Protein AF-A0A960XST4-F1 (afdb_monomer_lite)

Sequence (89 aa):
DAIATLGVTHMSAGARTEPGGYTGAGSEDLHLTVKGRRVELESKSGCEKATEQFRISDSRGPAEIAAMLRSKQLDPVWKDWDEVLLAGI

Foldseek 3Di:
DVVCVVPDPDDDFQDFQFDCRVPQVQQPDDFDQDPNDTDDDPDCPVPDGGDGPDDDPHNHHPVVVQVVCVVVVHHDDDDDPPVPVPVDD

pLDDT: mean 80.26, std 12.76, range [48.44, 95.0]

Structure (mmCIF, N/CA/C/O backbone):
data_AF-A0A960XST4-F1
#
_entry.id   AF-A0A960XST4-F1
#
loop_
_atom_site.group_PDB
_atom_site.id
_atom_site.type_symbol
_atom_site.label_atom_id
_atom_site.label_alt_id
_atom_site.label_comp_id
_atom_site.label_asym_id
_atom_site.label_entity_id
_atom_site.label_seq_id
_atom_site.pdbx_PDB_ins_code
_atom_site.Cartn_x
_atom_site.Cartn_y
_atom_site.Cartn_z
_atom_site.occupancy
_atom_site.B_iso_or_equiv
_atom_site.auth_seq_id
_atom_site.auth_comp_id
_atom_site.auth_asym_id
_atom_site.auth_atom_id
_atom_site.pdbx_PDB_model_num
ATOM 1 N N . ASP A 1 1 ? 4.907 0.684 14.2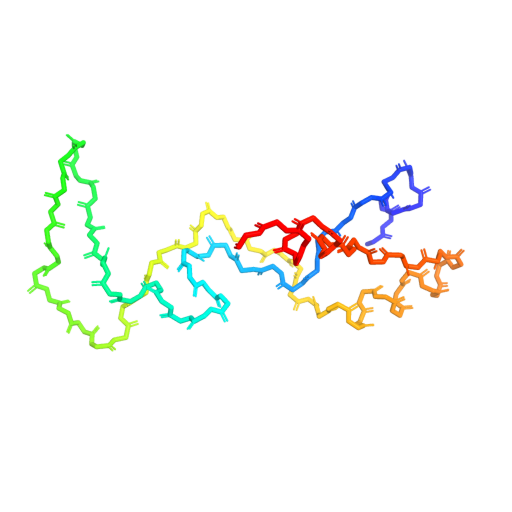56 1.00 68.19 1 ASP A N 1
ATOM 2 C CA . ASP A 1 1 ? 3.492 1.132 14.167 1.00 68.19 1 ASP A CA 1
ATOM 3 C C . ASP A 1 1 ? 3.052 2.106 15.271 1.00 68.19 1 ASP A C 1
ATOM 5 O O . ASP A 1 1 ? 1.934 2.010 15.769 1.00 68.19 1 ASP A O 1
ATOM 9 N N . ALA A 1 2 ? 3.900 3.058 15.680 1.00 77.19 2 ALA A N 1
ATOM 10 C CA . ALA A 1 2 ? 3.519 4.078 16.671 1.00 77.19 2 ALA A CA 1
ATOM 11 C C . ALA A 1 2 ? 2.868 5.313 16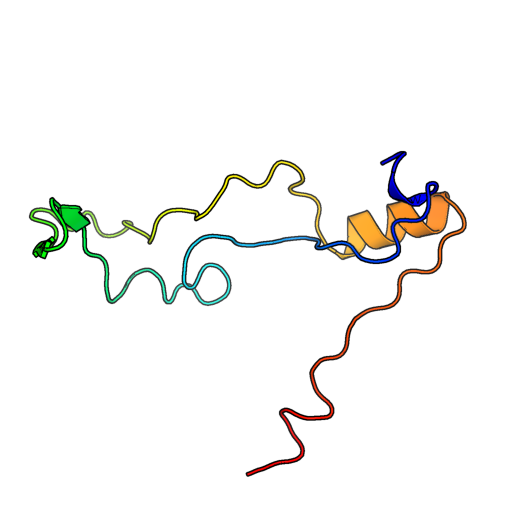.026 1.00 77.19 2 ALA A C 1
ATOM 13 O O . ALA A 1 2 ? 2.147 6.051 16.682 1.00 77.19 2 ALA A O 1
ATOM 14 N N . ILE A 1 3 ? 3.086 5.526 14.724 1.00 85.81 3 ILE A N 1
ATOM 15 C CA . ILE A 1 3 ? 2.590 6.721 14.035 1.00 85.81 3 ILE A CA 1
ATOM 16 C C . ILE A 1 3 ? 1.069 6.696 13.813 1.00 85.81 3 ILE A C 1
ATOM 18 O O . ILE A 1 3 ? 0.444 7.749 13.755 1.00 85.81 3 ILE A O 1
ATOM 22 N N . ALA A 1 4 ? 0.461 5.503 13.772 1.00 84.12 4 ALA A N 1
ATOM 23 C CA . ALA A 1 4 ? -0.987 5.334 13.634 1.00 84.12 4 ALA A CA 1
ATOM 24 C C . ALA A 1 4 ? -1.765 6.002 14.781 1.00 84.12 4 ALA A C 1
ATOM 26 O O . ALA A 1 4 ? -2.853 6.522 14.577 1.00 84.12 4 ALA A O 1
ATOM 27 N N . THR A 1 5 ? -1.187 6.052 15.984 1.00 85.62 5 THR A N 1
ATOM 28 C CA . THR A 1 5 ? -1.811 6.688 17.154 1.00 85.62 5 THR A CA 1
ATOM 29 C C . THR A 1 5 ? -1.490 8.182 17.274 1.00 85.62 5 THR A C 1
ATOM 31 O O . THR A 1 5 ? -1.977 8.832 18.190 1.00 85.62 5 THR A O 1
ATOM 34 N N . LEU A 1 6 ? -0.675 8.740 16.371 1.00 88.81 6 LEU A N 1
ATOM 35 C CA . LEU A 1 6 ? -0.236 10.145 16.383 1.00 88.81 6 LEU A CA 1
ATOM 36 C C . LEU A 1 6 ? -0.967 11.005 15.335 1.00 88.81 6 LEU A C 1
ATOM 38 O O . LEU A 1 6 ? -0.448 12.029 14.901 1.00 88.81 6 LEU A O 1
ATOM 42 N N . GLY A 1 7 ? -2.169 10.592 14.921 1.00 85.25 7 GLY A N 1
ATOM 43 C CA . GLY A 1 7 ? -3.027 11.360 14.010 1.00 85.25 7 GLY A CA 1
ATOM 44 C C . GLY A 1 7 ? -2.965 10.945 12.537 1.00 85.25 7 GLY A C 1
ATOM 45 O O . GLY A 1 7 ? -3.636 11.557 11.709 1.00 85.25 7 GLY A O 1
ATOM 46 N N . VAL A 1 8 ? -2.215 9.895 12.185 1.00 88.75 8 VAL A N 1
ATOM 47 C CA . VAL A 1 8 ? -2.294 9.293 10.844 1.00 88.75 8 VAL A CA 1
ATOM 48 C C . VAL A 1 8 ? -3.586 8.484 10.724 1.00 88.75 8 VAL A C 1
ATOM 50 O O . VAL A 1 8 ? -3.766 7.501 11.433 1.00 88.75 8 VAL A O 1
ATOM 53 N N . THR A 1 9 ? -4.466 8.872 9.799 1.00 89.12 9 THR A N 1
ATOM 54 C CA . THR A 1 9 ? -5.780 8.228 9.587 1.00 89.12 9 THR A CA 1
ATOM 55 C C . THR A 1 9 ? -5.858 7.372 8.324 1.00 89.12 9 THR A C 1
ATOM 57 O O . THR A 1 9 ? -6.849 6.686 8.107 1.00 89.12 9 THR A O 1
ATOM 60 N N . HIS A 1 10 ? -4.826 7.412 7.480 1.00 89.94 10 HIS A N 1
ATOM 61 C CA . HIS A 1 10 ? -4.767 6.690 6.212 1.00 89.94 10 HIS A CA 1
ATOM 62 C C . HIS A 1 10 ? -3.438 5.944 6.094 1.00 89.94 10 HIS A C 1
ATOM 64 O O . HIS A 1 10 ? -2.382 6.508 6.381 1.00 89.94 10 HIS A O 1
ATOM 70 N N . MET A 1 11 ? -3.484 4.692 5.640 1.00 89.56 11 MET A N 1
ATOM 71 C CA . MET A 1 11 ? -2.298 3.880 5.367 1.00 89.56 11 MET A CA 1
ATOM 72 C C . MET A 1 11 ? -2.548 2.894 4.228 1.00 89.56 11 MET A C 1
ATOM 74 O O . MET A 1 11 ? -3.658 2.390 4.072 1.00 89.56 11 MET A O 1
ATOM 78 N N . SER A 1 12 ? -1.504 2.610 3.453 1.00 90.19 12 SER A N 1
ATOM 79 C CA . SER A 1 12 ? -1.506 1.541 2.451 1.00 90.19 12 SER A CA 1
ATOM 80 C C . SER A 1 12 ? -1.021 0.235 3.083 1.00 90.19 12 SER A C 1
ATOM 82 O O . SER A 1 12 ? -0.133 0.257 3.932 1.00 90.19 12 SER A O 1
ATOM 84 N N . ALA A 1 13 ? -1.558 -0.903 2.641 1.00 90.81 13 ALA A N 1
ATOM 85 C CA . ALA A 1 13 ? -1.124 -2.237 3.059 1.00 90.81 13 ALA A CA 1
ATOM 86 C C . ALA A 1 13 ? -1.021 -3.159 1.836 1.00 90.81 13 ALA A C 1
ATOM 88 O O . ALA A 1 13 ? -1.852 -3.067 0.933 1.00 90.81 13 ALA A O 1
ATOM 89 N N . GLY A 1 14 ? -0.005 -4.030 1.787 1.00 87.00 14 GLY A N 1
ATOM 90 C CA . GLY A 1 14 ? 0.226 -4.911 0.632 1.00 87.00 14 GLY A CA 1
ATOM 91 C C . GLY A 1 14 ? 0.461 -4.167 -0.693 1.00 87.00 14 GLY A C 1
ATOM 92 O O . GLY A 1 14 ? -0.023 -4.598 -1.741 1.00 87.00 14 GLY A O 1
ATOM 93 N N . ALA A 1 15 ? 1.148 -3.021 -0.652 1.00 88.50 15 ALA A N 1
ATOM 94 C CA . ALA A 1 15 ? 1.388 -2.190 -1.829 1.00 88.50 15 ALA A CA 1
ATOM 95 C C . ALA A 1 15 ? 2.321 -2.874 -2.852 1.00 88.50 15 ALA A C 1
ATOM 97 O O . ALA A 1 15 ? 3.316 -3.489 -2.469 1.00 88.50 15 ALA A O 1
ATOM 98 N N . ARG A 1 16 ? 2.030 -2.721 -4.149 1.00 87.81 16 ARG A N 1
ATOM 99 C CA . ARG A 1 16 ? 2.940 -3.041 -5.261 1.00 87.81 16 ARG A CA 1
ATOM 100 C C . ARG A 1 16 ? 3.306 -1.745 -5.967 1.00 87.81 16 ARG A C 1
ATOM 102 O O . ARG A 1 16 ? 2.415 -0.986 -6.343 1.00 87.81 16 ARG A O 1
ATOM 109 N N . THR A 1 17 ? 4.598 -1.475 -6.099 1.00 89.19 17 THR A N 1
ATOM 110 C CA . THR A 1 17 ? 5.114 -0.209 -6.647 1.00 89.19 17 THR A CA 1
ATOM 111 C C . THR A 1 17 ? 5.787 -0.388 -7.996 1.00 89.19 17 THR A C 1
ATOM 113 O O . THR A 1 17 ? 6.188 0.605 -8.604 1.00 89.19 17 THR A O 1
ATOM 116 N N . GLU A 1 18 ? 5.897 -1.620 -8.494 1.00 88.25 18 GLU A N 1
ATOM 117 C CA . GLU A 1 18 ? 6.143 -1.861 -9.906 1.00 88.25 18 GLU A CA 1
ATOM 118 C C . GLU A 1 18 ? 4.872 -1.628 -10.753 1.00 88.25 18 GLU A C 1
ATOM 120 O O . GLU A 1 18 ? 3.764 -2.016 -10.351 1.00 88.25 18 GLU A O 1
ATOM 125 N N . PRO A 1 19 ? 5.003 -1.028 -11.952 1.00 85.25 19 PRO A N 1
ATOM 126 C CA . PRO A 1 19 ? 3.932 -1.003 -12.942 1.00 85.25 19 PRO A CA 1
ATOM 127 C C . PRO A 1 19 ? 3.347 -2.403 -13.169 1.00 85.25 19 PRO A C 1
ATOM 129 O O . PRO A 1 19 ? 4.077 -3.356 -13.427 1.00 85.25 19 PRO A O 1
ATOM 132 N N . GLY A 1 20 ? 2.024 -2.541 -13.048 1.00 83.12 20 GLY A N 1
ATOM 133 C CA . GLY A 1 20 ? 1.338 -3.825 -13.223 1.00 83.12 20 GLY A CA 1
ATOM 134 C C . GLY A 1 20 ? 1.609 -4.869 -12.130 1.00 83.12 20 GLY A C 1
ATOM 135 O O . GLY A 1 20 ? 1.297 -6.038 -12.337 1.00 83.12 20 GLY A O 1
ATOM 136 N N . GLY A 1 21 ? 2.151 -4.500 -10.964 1.00 83.44 21 GLY A N 1
ATOM 137 C CA . GLY A 1 21 ? 2.501 -5.456 -9.899 1.00 83.44 21 GLY A CA 1
ATOM 138 C C . GLY A 1 21 ? 1.335 -6.258 -9.303 1.00 83.44 21 GLY A C 1
ATOM 139 O O . GLY A 1 21 ? 1.556 -7.313 -8.710 1.00 83.44 21 GLY A O 1
ATOM 140 N N . TYR A 1 22 ? 0.091 -5.805 -9.486 1.00 81.75 22 TYR A N 1
ATOM 141 C CA . TYR A 1 22 ? -1.114 -6.540 -9.068 1.00 81.75 22 TYR A CA 1
ATOM 142 C C . TYR A 1 22 ? -1.675 -7.478 -10.141 1.00 81.75 22 TYR A C 1
ATOM 144 O O . TYR A 1 22 ? -2.364 -8.437 -9.811 1.00 81.75 22 TYR A O 1
ATOM 152 N N . THR A 1 23 ? -1.394 -7.204 -11.416 1.00 79.75 23 THR A N 1
ATOM 153 C CA . THR A 1 23 ? -1.983 -7.907 -12.567 1.00 79.75 23 THR A CA 1
ATOM 154 C C . THR A 1 23 ? -0.965 -8.749 -13.334 1.00 79.75 23 THR A C 1
ATOM 156 O O . THR A 1 23 ? -1.346 -9.562 -14.166 1.00 79.75 23 THR A O 1
ATOM 159 N N . GLY A 1 24 ? 0.334 -8.549 -13.089 1.00 71.50 24 GLY A N 1
ATOM 160 C CA . GLY A 1 24 ? 1.420 -9.135 -13.878 1.00 71.50 24 GLY A CA 1
ATOM 161 C C . GLY A 1 24 ? 1.673 -8.434 -15.221 1.00 71.50 24 GLY A C 1
ATOM 162 O O . GLY A 1 24 ? 2.642 -8.772 -15.902 1.00 71.50 24 GLY A O 1
ATOM 163 N N . ALA A 1 25 ? 0.869 -7.421 -15.574 1.00 72.38 25 ALA A N 1
ATOM 164 C CA . ALA A 1 25 ? 0.929 -6.708 -16.857 1.00 72.38 25 ALA A CA 1
ATOM 165 C C . ALA A 1 25 ? 2.200 -5.853 -17.050 1.00 72.38 25 ALA A C 1
ATOM 167 O O . ALA A 1 25 ? 2.460 -5.351 -18.138 1.00 72.38 25 ALA A O 1
ATOM 168 N N . GLY A 1 26 ? 3.044 -5.717 -16.023 1.00 67.00 26 GLY A N 1
ATOM 169 C CA . GLY A 1 26 ? 4.331 -5.011 -16.091 1.00 67.00 26 GLY A CA 1
ATOM 170 C C . GLY A 1 26 ? 5.420 -5.704 -16.916 1.00 67.00 26 GLY A C 1
ATOM 171 O O . GLY A 1 26 ? 6.586 -5.338 -16.782 1.00 67.00 26 GLY A O 1
ATOM 172 N N . SER A 1 27 ? 5.063 -6.731 -17.692 1.00 69.38 27 SER A N 1
ATOM 173 C CA . SER A 1 27 ? 5.973 -7.570 -18.481 1.00 69.38 27 SER A CA 1
ATOM 174 C C . SER A 1 27 ? 5.892 -7.329 -19.997 1.00 69.38 27 SER A C 1
ATOM 176 O O . SER A 1 27 ? 6.773 -7.777 -20.729 1.00 69.38 27 SER A O 1
ATOM 178 N N . GLU A 1 28 ? 4.878 -6.603 -20.484 1.00 66.62 28 GLU A N 1
ATOM 179 C CA . GLU A 1 28 ? 4.591 -6.502 -21.925 1.00 66.62 28 GLU A CA 1
ATOM 180 C C . GLU A 1 28 ? 5.299 -5.325 -22.625 1.00 66.62 28 GLU A C 1
ATOM 182 O O . GLU A 1 28 ? 5.712 -5.466 -23.775 1.00 66.62 28 GLU A O 1
ATOM 187 N N . ASP A 1 29 ? 5.514 -4.198 -21.929 1.00 72.62 29 ASP A N 1
ATOM 188 C CA . ASP A 1 29 ? 6.137 -2.975 -22.474 1.00 72.62 29 ASP A CA 1
ATOM 189 C C . ASP A 1 29 ? 7.407 -2.568 -21.695 1.00 72.62 29 ASP A C 1
ATOM 191 O O . ASP A 1 29 ? 7.552 -1.425 -21.254 1.00 72.62 29 ASP A O 1
ATOM 195 N N . LEU A 1 30 ? 8.352 -3.493 -21.489 1.00 76.06 30 LEU A N 1
ATOM 196 C CA . LEU A 1 30 ? 9.616 -3.167 -20.813 1.00 76.06 30 LEU A CA 1
ATOM 197 C C . LEU A 1 30 ? 10.605 -2.411 -21.708 1.00 76.06 30 LEU A C 1
ATOM 199 O O . LEU A 1 30 ? 11.053 -2.924 -22.731 1.00 76.06 30 LEU A O 1
ATOM 203 N N . HIS A 1 31 ? 11.021 -1.231 -21.244 1.00 80.56 31 HIS A N 1
ATOM 204 C CA . HIS A 1 31 ? 11.962 -0.354 -21.940 1.00 80.56 31 HIS A CA 1
ATOM 205 C C . HIS A 1 31 ? 12.899 0.330 -20.955 1.00 80.56 31 HIS A C 1
ATOM 207 O O . HIS A 1 31 ? 12.521 0.621 -19.819 1.00 80.56 31 HIS A O 1
ATOM 213 N N . LEU A 1 32 ? 14.101 0.669 -21.417 1.00 78.81 32 LEU A N 1
ATOM 214 C CA . LEU A 1 32 ? 15.021 1.524 -20.679 1.00 78.81 32 LEU A CA 1
ATOM 215 C C . LEU A 1 32 ? 14.950 2.950 -21.216 1.00 78.81 32 LEU A C 1
ATOM 217 O O . LEU A 1 32 ? 15.064 3.192 -22.418 1.00 78.81 32 LEU A O 1
ATOM 221 N N . THR A 1 33 ? 14.817 3.913 -20.307 1.00 80.00 33 THR A N 1
ATOM 222 C CA . THR A 1 33 ? 14.941 5.331 -20.649 1.00 80.00 33 THR A CA 1
ATOM 223 C C . THR A 1 33 ? 16.387 5.762 -20.454 1.00 80.00 33 THR A C 1
ATOM 225 O O . THR A 1 33 ? 16.832 5.995 -19.332 1.00 80.00 33 THR A O 1
ATOM 228 N N . VAL A 1 34 ? 17.130 5.903 -21.552 1.00 82.44 34 VAL A N 1
ATOM 229 C CA . VAL A 1 34 ? 18.533 6.337 -21.534 1.00 82.44 34 VAL A CA 1
ATOM 230 C C . VAL A 1 34 ? 18.626 7.719 -22.167 1.00 82.44 34 VAL A C 1
ATOM 232 O O . VAL A 1 34 ? 18.267 7.907 -23.328 1.00 82.44 34 VAL A O 1
ATOM 235 N N . LYS A 1 35 ? 19.095 8.716 -21.403 1.00 85.38 35 LYS A N 1
ATOM 236 C CA . LYS A 1 35 ? 19.197 10.121 -21.857 1.00 85.38 35 LYS A CA 1
ATOM 237 C C . LYS A 1 35 ? 17.873 10.671 -22.428 1.00 85.38 35 LYS A C 1
ATOM 239 O O . LYS A 1 35 ? 17.874 11.400 -23.417 1.00 85.38 35 LYS A O 1
ATOM 244 N N . GLY A 1 36 ? 16.743 10.285 -21.830 1.00 83.06 36 GLY A N 1
ATOM 245 C CA . GLY A 1 36 ? 15.404 10.707 -22.260 1.00 83.06 36 GLY A CA 1
ATOM 246 C C . GLY A 1 36 ? 14.876 10.020 -23.525 1.00 83.06 36 GLY A C 1
ATOM 247 O O . GLY A 1 36 ? 13.841 10.432 -24.037 1.00 83.06 36 GLY A O 1
ATOM 248 N N . ARG A 1 37 ? 15.559 8.990 -24.046 1.00 82.50 37 ARG A N 1
ATOM 249 C CA . ARG A 1 37 ? 15.101 8.194 -25.196 1.00 82.50 37 ARG A CA 1
ATOM 250 C C . ARG A 1 37 ? 14.699 6.791 -24.752 1.00 82.50 37 ARG A C 1
ATOM 252 O O . ARG A 1 37 ? 15.386 6.198 -23.921 1.00 82.50 37 ARG A O 1
ATOM 259 N N . ARG A 1 38 ? 13.612 6.274 -25.334 1.00 82.94 38 ARG A N 1
ATOM 260 C CA . ARG A 1 38 ? 13.166 4.883 -25.177 1.00 82.94 38 ARG A CA 1
ATOM 261 C C . ARG A 1 38 ? 14.116 3.965 -25.941 1.00 82.94 38 ARG A C 1
ATOM 263 O O . ARG A 1 38 ? 14.351 4.181 -27.129 1.00 82.94 38 ARG A O 1
ATOM 270 N N . VAL A 1 39 ? 14.660 2.975 -25.246 1.00 82.75 39 VAL A N 1
ATOM 271 C CA . VAL A 1 39 ? 15.533 1.938 -25.797 1.00 82.75 39 VAL A CA 1
ATOM 272 C C . VAL A 1 39 ? 14.942 0.582 -25.424 1.00 82.75 39 VAL A C 1
ATOM 274 O O . VAL A 1 39 ? 14.641 0.330 -24.257 1.00 82.75 39 VAL A O 1
ATOM 277 N N . GLU A 1 40 ? 14.744 -0.264 -26.430 1.00 79.50 40 GLU A N 1
ATOM 278 C CA . GLU A 1 40 ? 14.314 -1.653 -26.259 1.00 79.50 40 GLU A CA 1
ATOM 279 C C . GLU A 1 40 ? 15.401 -2.462 -25.539 1.00 79.50 40 GLU A C 1
ATOM 281 O O . GLU A 1 40 ? 16.595 -2.223 -25.727 1.00 79.50 40 GLU A O 1
ATOM 286 N N . LEU A 1 41 ? 15.003 -3.432 -24.720 1.00 74.44 41 LEU A N 1
ATOM 287 C CA . LEU A 1 41 ? 15.952 -4.318 -24.044 1.00 74.44 41 LEU A CA 1
ATOM 288 C C . LEU A 1 41 ? 16.593 -5.286 -25.049 1.00 74.44 41 LEU A C 1
ATOM 290 O O . LEU A 1 41 ? 15.893 -6.014 -25.752 1.00 74.44 41 LEU A O 1
ATOM 294 N N . GLU A 1 42 ? 17.928 -5.324 -25.085 1.00 66.06 42 GLU A N 1
ATOM 295 C CA . GLU A 1 42 ? 18.698 -6.188 -25.997 1.00 66.06 42 GLU A CA 1
ATOM 296 C C . GLU A 1 42 ? 18.587 -7.687 -25.650 1.00 66.06 42 GLU A C 1
ATOM 298 O O . GLU A 1 42 ? 18.792 -8.538 -26.514 1.00 66.06 42 GLU A O 1
ATOM 303 N N . SER A 1 43 ? 18.213 -8.036 -24.412 1.00 59.97 43 SER A N 1
ATOM 304 C CA . SER A 1 43 ? 18.057 -9.424 -23.963 1.00 59.97 43 SER A CA 1
ATOM 305 C C . SER A 1 43 ? 16.838 -9.589 -23.057 1.00 59.97 43 SER A C 1
ATOM 307 O O . SER A 1 43 ? 16.911 -9.327 -21.862 1.00 59.97 43 SER A O 1
ATOM 309 N N . LYS A 1 44 ? 15.722 -10.082 -23.599 1.00 58.72 44 LYS A N 1
ATOM 310 C CA . LYS A 1 44 ? 14.559 -10.478 -22.794 1.00 58.72 44 LYS A CA 1
ATOM 311 C C . LYS A 1 44 ? 14.841 -11.822 -22.121 1.00 58.72 44 LYS A C 1
ATOM 313 O O . LYS A 1 44 ? 14.484 -12.873 -22.653 1.00 58.72 44 LYS A O 1
ATOM 318 N N . SER A 1 45 ? 15.479 -11.820 -20.953 1.00 57.03 45 SER A N 1
ATOM 319 C CA . SER A 1 45 ? 15.343 -12.973 -20.056 1.00 57.03 45 SER A CA 1
ATOM 320 C C . SER A 1 45 ? 13.871 -13.017 -19.645 1.00 57.03 45 SER A C 1
ATOM 322 O O . SER A 1 45 ? 13.361 -12.025 -19.142 1.00 57.03 45 SER A O 1
ATOM 324 N N . GLY A 1 46 ? 13.152 -14.110 -19.914 1.00 52.81 46 GLY A N 1
ATOM 325 C CA . GLY A 1 46 ? 11.675 -14.186 -19.882 1.00 52.81 46 GLY A CA 1
ATOM 326 C C . GLY A 1 46 ? 10.963 -13.890 -18.547 1.00 52.81 46 GLY A C 1
ATOM 327 O O . GLY A 1 46 ? 9.788 -14.207 -18.409 1.00 52.81 46 GLY A O 1
ATOM 328 N N . CYS A 1 47 ? 11.652 -13.310 -17.564 1.00 54.81 47 CYS A N 1
ATOM 329 C CA . CYS A 1 47 ? 11.137 -12.912 -16.260 1.00 54.81 47 CYS A CA 1
ATOM 330 C C . CYS A 1 47 ? 11.453 -11.437 -15.913 1.00 54.81 47 CYS A C 1
ATOM 332 O O . CYS A 1 47 ? 11.389 -11.053 -14.744 1.00 54.81 47 CYS A O 1
ATOM 334 N N . GLU A 1 48 ? 11.823 -10.595 -16.882 1.00 65.50 48 GLU A N 1
ATOM 335 C CA . GLU A 1 48 ? 12.022 -9.168 -16.612 1.00 65.50 48 GLU A CA 1
ATOM 336 C C . GLU A 1 48 ? 10.669 -8.476 -16.376 1.00 65.50 48 GLU A C 1
ATOM 338 O O . GLU A 1 48 ? 9.714 -8.653 -17.130 1.00 65.50 48 GLU A O 1
ATOM 343 N N . LYS A 1 49 ? 10.574 -7.732 -15.270 1.00 71.56 49 LYS A N 1
ATOM 344 C CA . LYS A 1 49 ? 9.401 -6.948 -14.859 1.00 71.56 49 LYS A CA 1
ATOM 345 C C . LYS A 1 49 ? 9.806 -5.489 -14.730 1.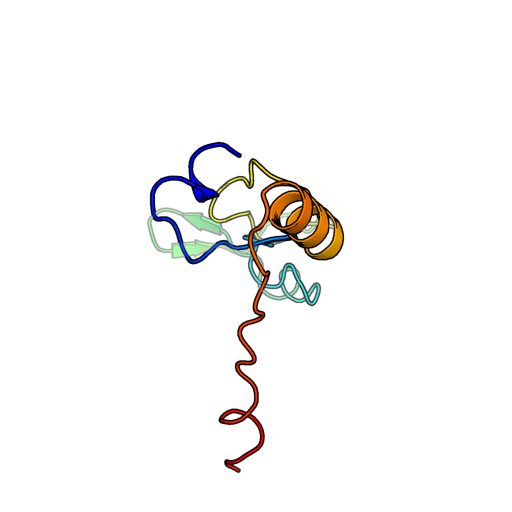00 71.56 49 LYS A C 1
ATOM 347 O O . LYS A 1 49 ? 10.969 -5.198 -14.440 1.00 71.56 49 LYS A O 1
ATOM 352 N N . ALA A 1 50 ? 8.851 -4.583 -14.914 1.00 78.69 50 ALA A N 1
ATOM 353 C CA . ALA A 1 50 ? 9.062 -3.177 -14.611 1.00 78.69 50 ALA A CA 1
ATOM 354 C C . ALA A 1 50 ? 9.618 -2.997 -13.185 1.00 78.69 50 ALA A C 1
ATOM 356 O O . ALA A 1 50 ? 9.247 -3.718 -12.257 1.00 78.69 50 ALA A O 1
ATOM 357 N N . THR A 1 51 ? 10.535 -2.049 -13.015 1.00 83.50 51 THR A N 1
ATOM 358 C CA . THR A 1 51 ? 11.162 -1.790 -11.717 1.00 83.50 51 THR A CA 1
ATOM 359 C C . THR A 1 51 ? 10.200 -1.079 -10.769 1.00 83.50 51 THR A C 1
ATOM 361 O O . THR A 1 51 ? 9.374 -0.272 -11.195 1.00 83.50 51 THR A O 1
ATOM 364 N N . GLU A 1 52 ? 10.361 -1.329 -9.473 1.00 85.94 52 GLU A N 1
ATOM 365 C CA . GLU A 1 52 ? 9.666 -0.618 -8.398 1.00 85.94 52 GLU A CA 1
ATOM 366 C C . GLU A 1 52 ? 9.929 0.898 -8.478 1.00 85.94 52 GLU A C 1
ATOM 368 O O . GLU A 1 52 ? 11.075 1.319 -8.651 1.00 85.94 52 GLU A O 1
ATOM 373 N N . GLN A 1 53 ? 8.904 1.736 -8.285 1.00 86.12 53 GLN A N 1
ATOM 374 C CA . GLN A 1 53 ? 9.104 3.186 -8.135 1.00 86.12 53 GLN A CA 1
ATOM 375 C C . GLN A 1 53 ? 9.862 3.524 -6.837 1.00 86.12 53 GLN A C 1
ATOM 377 O O . GLN A 1 53 ? 10.662 4.458 -6.791 1.00 86.12 53 GLN A O 1
ATOM 382 N N . PHE A 1 54 ? 9.597 2.765 -5.773 1.00 91.50 54 PHE A N 1
ATOM 383 C CA . PHE A 1 54 ? 10.288 2.818 -4.488 1.00 91.50 54 PHE A CA 1
ATOM 384 C C . PHE A 1 54 ? 10.108 1.491 -3.750 1.00 91.50 54 PHE A C 1
ATOM 386 O O . PHE A 1 54 ? 9.091 0.814 -3.920 1.00 91.50 54 PHE A O 1
ATOM 393 N N . ARG A 1 55 ? 11.074 1.152 -2.888 1.00 87.94 55 ARG A N 1
ATOM 394 C CA . ARG A 1 55 ? 11.035 -0.081 -2.098 1.00 87.94 55 ARG A CA 1
ATOM 395 C C . ARG A 1 55 ? 10.024 0.017 -0.963 1.00 87.94 55 ARG A C 1
ATOM 397 O O . ARG A 1 55 ? 10.083 0.931 -0.138 1.00 87.94 55 ARG A O 1
ATOM 404 N N . ILE A 1 56 ? 9.157 -0.982 -0.863 1.00 89.38 56 ILE A N 1
ATOM 405 C CA . ILE A 1 56 ? 8.244 -1.140 0.268 1.00 89.38 56 ILE A CA 1
ATOM 406 C C . ILE A 1 56 ? 9.002 -1.690 1.480 1.00 89.38 56 ILE A C 1
ATOM 408 O O . ILE A 1 56 ? 9.692 -2.701 1.390 1.00 89.38 56 ILE A O 1
ATOM 412 N N . SER A 1 57 ? 8.873 -1.014 2.625 1.00 90.38 57 SER A N 1
ATOM 413 C CA . SER A 1 57 ? 9.501 -1.445 3.886 1.00 90.38 57 SER A CA 1
ATOM 414 C C . SER A 1 57 ? 8.580 -2.290 4.772 1.00 90.38 57 SER A C 1
ATOM 416 O O . SER A 1 57 ? 9.073 -3.024 5.622 1.00 90.38 57 SER A O 1
ATOM 418 N N . ASP A 1 58 ? 7.261 -2.204 4.581 1.00 89.94 58 ASP A N 1
ATOM 419 C CA . ASP A 1 58 ? 6.271 -3.006 5.303 1.00 89.94 58 ASP A CA 1
ATOM 420 C C . ASP A 1 58 ? 5.568 -3.957 4.332 1.00 89.94 58 ASP A C 1
ATOM 422 O O . ASP A 1 58 ? 4.743 -3.540 3.519 1.00 89.94 58 ASP A O 1
ATOM 426 N N . SER A 1 59 ? 5.936 -5.235 4.392 1.00 90.81 59 SER A N 1
ATOM 427 C CA . SER A 1 59 ? 5.409 -6.276 3.508 1.00 90.81 59 SER A CA 1
ATOM 428 C C . SER A 1 59 ? 4.158 -6.966 4.055 1.00 90.81 59 SER A C 1
ATOM 430 O O . SER A 1 59 ? 3.699 -7.933 3.446 1.00 90.81 59 SER A O 1
ATOM 432 N N . ARG A 1 60 ? 3.622 -6.523 5.201 1.00 93.31 60 ARG A N 1
ATOM 433 C CA . ARG A 1 60 ? 2.432 -7.137 5.801 1.00 93.31 60 ARG A CA 1
ATOM 434 C C . ARG A 1 60 ? 1.209 -6.962 4.914 1.00 93.31 60 ARG A C 1
ATOM 436 O O . ARG A 1 60 ? 1.006 -5.931 4.262 1.00 93.31 60 ARG A O 1
ATOM 443 N N . GLY A 1 61 ? 0.372 -7.993 4.919 1.00 93.19 61 GLY A N 1
ATOM 444 C CA . GLY A 1 61 ? -0.877 -7.990 4.171 1.00 93.19 61 GLY A CA 1
ATOM 445 C C . GLY A 1 61 ? -1.941 -7.086 4.810 1.00 93.19 61 GLY A C 1
ATOM 446 O O . GLY A 1 61 ? -1.872 -6.788 6.007 1.00 93.19 61 GLY A O 1
ATOM 447 N N . PRO A 1 62 ? -2.992 -6.708 4.057 1.00 92.88 62 PRO A N 1
ATOM 448 C CA . PRO A 1 62 ? -4.115 -5.934 4.590 1.00 92.88 62 PRO A CA 1
ATOM 449 C C . PRO A 1 62 ? -4.746 -6.553 5.847 1.00 92.88 62 PRO A C 1
ATOM 451 O O . PRO A 1 62 ? -5.025 -5.846 6.814 1.00 92.88 62 PRO A O 1
ATOM 454 N N . ALA A 1 63 ? -4.914 -7.880 5.878 1.00 93.75 63 ALA A N 1
ATOM 455 C CA . ALA A 1 63 ? -5.495 -8.587 7.021 1.00 93.75 63 ALA A CA 1
ATOM 456 C C . ALA A 1 63 ? -4.644 -8.465 8.301 1.00 93.75 63 ALA A C 1
ATOM 458 O O . ALA A 1 63 ? -5.186 -8.269 9.391 1.00 93.75 63 ALA A O 1
ATOM 459 N N . GLU A 1 64 ? -3.318 -8.538 8.169 1.00 95.00 64 GLU A N 1
ATOM 460 C CA . GLU A 1 64 ? -2.380 -8.415 9.289 1.00 95.00 64 GLU A CA 1
ATOM 461 C C . GLU A 1 64 ? -2.339 -6.982 9.830 1.00 95.00 64 GLU A C 1
ATOM 463 O O . GLU A 1 64 ? -2.386 -6.777 11.044 1.00 95.00 64 GLU A O 1
ATOM 468 N N . ILE A 1 65 ? -2.325 -5.981 8.943 1.00 93.12 65 ILE A N 1
ATOM 469 C CA . ILE A 1 65 ? -2.402 -4.567 9.331 1.00 93.12 65 ILE A CA 1
ATOM 470 C C . ILE A 1 65 ? -3.730 -4.265 10.030 1.00 93.12 65 ILE A C 1
ATOM 472 O O . ILE A 1 65 ? -3.735 -3.625 11.079 1.00 93.12 65 ILE A O 1
ATOM 476 N N . ALA A 1 66 ? -4.849 -4.782 9.521 1.00 93.69 66 ALA A N 1
ATOM 477 C CA . ALA A 1 66 ? -6.152 -4.614 10.157 1.00 93.69 66 ALA A CA 1
ATOM 478 C C . ALA A 1 66 ? -6.191 -5.232 11.569 1.00 93.69 66 ALA A C 1
ATOM 480 O O . ALA A 1 66 ? -6.746 -4.638 12.492 1.00 93.69 66 ALA A O 1
ATOM 481 N N . ALA A 1 67 ? -5.574 -6.403 11.768 1.00 94.75 67 ALA A N 1
ATOM 482 C CA . ALA A 1 67 ? -5.446 -7.010 13.093 1.00 94.75 67 ALA A CA 1
ATOM 483 C C . ALA A 1 67 ? -4.565 -6.169 14.036 1.00 94.75 67 ALA A C 1
ATOM 485 O O . ALA A 1 67 ? -4.902 -6.000 15.208 1.00 94.75 67 ALA A O 1
ATOM 486 N N . MET A 1 68 ? -3.475 -5.599 13.517 1.00 94.12 68 MET A N 1
ATOM 487 C CA . MET A 1 68 ? -2.590 -4.701 14.262 1.00 94.12 68 MET A CA 1
ATOM 488 C C . MET A 1 68 ? -3.284 -3.389 14.663 1.00 94.12 68 MET A C 1
ATOM 490 O O . MET A 1 68 ? -3.090 -2.916 15.779 1.00 94.12 68 MET A O 1
ATOM 494 N N . LEU A 1 69 ? -4.127 -2.815 13.800 1.00 93.31 69 LEU A N 1
ATOM 495 C CA . LEU A 1 69 ? -4.926 -1.632 14.136 1.00 93.31 69 LEU A CA 1
ATOM 496 C C . LEU A 1 69 ? -5.947 -1.943 15.237 1.00 93.31 69 LEU A C 1
ATOM 498 O O . LEU A 1 69 ? -6.015 -1.220 16.232 1.00 93.31 69 LEU A O 1
ATOM 502 N N . ARG A 1 70 ? -6.656 -3.074 15.129 1.00 94.38 70 ARG A N 1
ATOM 503 C CA . ARG A 1 70 ? -7.614 -3.512 16.157 1.00 94.38 70 ARG A CA 1
ATOM 504 C C . ARG A 1 70 ? -6.962 -3.742 17.519 1.00 94.38 70 ARG A C 1
ATOM 506 O O . ARG A 1 70 ? -7.548 -3.380 18.536 1.00 94.38 70 ARG A O 1
ATOM 513 N N . SER A 1 71 ? -5.742 -4.286 17.568 1.00 94.50 71 SER A N 1
ATOM 514 C CA . SER A 1 71 ? -5.022 -4.466 18.842 1.00 94.50 71 SER A CA 1
ATOM 515 C C . SER A 1 71 ? -4.629 -3.141 19.510 1.00 94.50 71 SER A C 1
ATOM 517 O O . SER A 1 71 ? -4.404 -3.110 20.718 1.00 94.50 71 SER A O 1
ATOM 519 N N . LYS A 1 72 ? -4.612 -2.045 18.741 1.00 92.44 72 LYS A N 1
ATOM 520 C CA . LYS A 1 72 ? -4.412 -0.660 19.195 1.00 92.44 72 LYS A CA 1
ATOM 521 C C . LYS A 1 72 ? -5.726 0.102 19.404 1.00 92.44 72 LYS A C 1
ATOM 523 O O . LYS A 1 72 ? -5.701 1.327 19.476 1.00 92.44 72 LYS A O 1
ATOM 528 N N . GLN A 1 73 ? -6.858 -0.607 19.462 1.00 93.62 73 GLN A N 1
ATOM 529 C CA . GLN A 1 73 ? -8.196 -0.024 19.611 1.00 93.62 73 GLN A CA 1
ATOM 530 C C . GLN A 1 73 ? -8.560 0.969 18.486 1.00 93.62 73 GLN A C 1
ATOM 532 O O . GLN A 1 73 ? -9.362 1.876 18.692 1.00 93.62 73 GLN A O 1
ATOM 537 N N . LEU A 1 74 ? -7.982 0.791 17.292 1.00 92.62 74 LEU A N 1
ATOM 538 C CA . LEU A 1 74 ? -8.340 1.527 16.080 1.00 92.62 74 LEU A CA 1
ATOM 539 C C . LEU A 1 74 ? -9.223 0.651 15.187 1.00 92.62 74 LEU A C 1
ATOM 541 O O . LEU A 1 74 ? -8.946 -0.539 15.016 1.00 92.62 74 LEU A O 1
ATOM 545 N N . ASP A 1 75 ? -10.257 1.248 14.599 1.00 92.88 75 ASP A N 1
ATOM 546 C CA . ASP A 1 75 ? -11.156 0.564 13.669 1.00 92.88 75 ASP A CA 1
ATOM 547 C C . ASP A 1 75 ? -10.662 0.728 12.218 1.00 92.88 75 ASP A C 1
ATOM 549 O O . ASP A 1 75 ? -10.593 1.858 11.722 1.00 92.88 75 ASP A O 1
ATOM 553 N N . PRO A 1 76 ? -10.240 -0.353 11.534 1.00 92.56 76 PRO A N 1
ATOM 554 C CA . PRO A 1 76 ? -9.8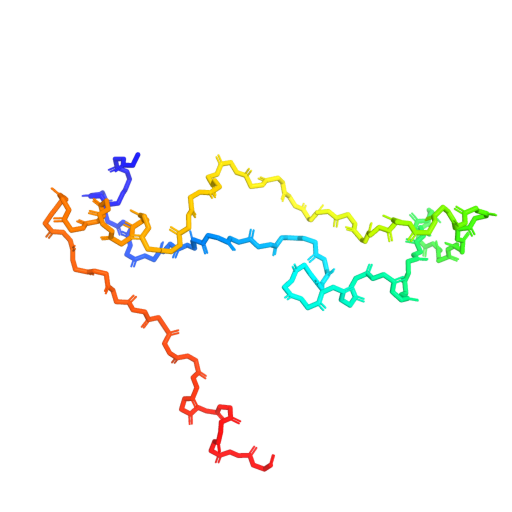04 -0.271 10.148 1.00 92.56 76 PRO A CA 1
ATOM 555 C C . PRO A 1 76 ? -11.004 -0.108 9.209 1.00 92.56 76 PRO A C 1
ATOM 557 O O . PRO A 1 76 ? -11.823 -1.014 9.074 1.00 92.56 76 PRO A O 1
ATOM 560 N N . VAL A 1 77 ? -11.048 1.013 8.492 1.00 91.44 77 VAL A N 1
ATOM 561 C CA . VAL A 1 77 ? -12.032 1.270 7.433 1.00 91.44 77 VAL A CA 1
ATOM 562 C C . VAL A 1 77 ? -11.345 1.165 6.075 1.00 91.44 77 VAL A C 1
ATOM 564 O O . VAL A 1 77 ? -10.292 1.768 5.852 1.00 91.44 77 VAL A O 1
ATOM 567 N N . TRP A 1 78 ? -11.932 0.389 5.167 1.00 86.94 78 TRP A N 1
ATOM 568 C CA . TRP A 1 78 ? -11.442 0.251 3.798 1.00 86.94 78 TRP A CA 1
ATOM 569 C C . TRP A 1 78 ? -11.949 1.406 2.941 1.00 86.94 78 TRP A C 1
ATOM 571 O O . TRP A 1 78 ? -13.080 1.861 3.092 1.00 86.94 78 TRP A O 1
ATOM 581 N N . LYS A 1 79 ? -11.103 1.891 2.030 1.00 78.69 79 LYS A N 1
ATOM 582 C CA . LYS A 1 79 ? -11.576 2.775 0.968 1.00 78.69 79 LYS A CA 1
ATOM 583 C C . LYS A 1 79 ? -12.171 1.923 -0.140 1.00 78.69 79 LYS A C 1
ATOM 585 O O . LYS A 1 79 ? -11.423 1.355 -0.933 1.00 78.69 79 LYS A O 1
ATOM 590 N N . ASP A 1 80 ? -13.493 1.887 -0.196 1.00 71.94 80 ASP A N 1
ATOM 591 C CA . ASP A 1 80 ? -14.218 1.361 -1.343 1.00 71.94 80 ASP A CA 1
ATOM 592 C C . ASP A 1 80 ? -14.219 2.444 -2.425 1.00 71.94 80 ASP A C 1
ATOM 594 O O .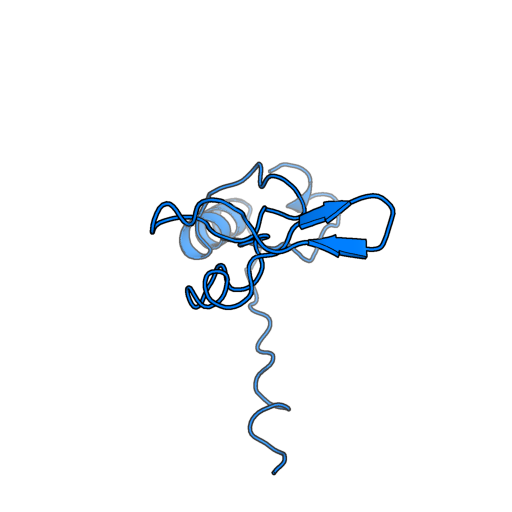 ASP A 1 80 ? -14.912 3.455 -2.335 1.00 71.94 80 ASP A O 1
ATOM 598 N N . TRP A 1 81 ? -13.372 2.273 -3.438 1.00 63.88 81 TRP A N 1
ATOM 599 C CA . TRP A 1 81 ? -13.317 3.176 -4.594 1.00 63.88 81 TRP A CA 1
ATOM 600 C C . TRP A 1 81 ? -14.433 2.887 -5.624 1.00 63.88 81 TRP A C 1
ATOM 602 O O . TRP A 1 81 ? -14.468 3.510 -6.684 1.00 63.88 81 TRP A O 1
ATOM 612 N N . ASP A 1 82 ? -15.351 1.965 -5.313 1.00 55.50 82 ASP A N 1
ATOM 613 C CA . ASP A 1 82 ? -16.189 1.263 -6.295 1.00 55.50 82 ASP A CA 1
ATOM 614 C C . ASP A 1 82 ? -17.604 1.816 -6.509 1.00 55.50 82 ASP A C 1
ATOM 616 O O . ASP A 1 82 ? -18.266 1.400 -7.458 1.00 55.50 82 ASP A O 1
ATOM 620 N N . GLU A 1 83 ? -18.076 2.800 -5.736 1.00 55.47 83 GLU A N 1
ATOM 621 C CA . GLU A 1 83 ? -19.377 3.411 -6.070 1.00 55.47 83 GLU A CA 1
ATOM 622 C C . GLU A 1 83 ? -19.320 4.258 -7.354 1.00 55.47 83 GLU A C 1
ATOM 624 O O . GLU A 1 83 ? -20.341 4.454 -8.004 1.00 55.47 83 GLU A O 1
ATOM 629 N N . VAL A 1 84 ? -18.138 4.730 -7.768 1.00 58.62 84 VAL A N 1
ATOM 630 C CA . VAL A 1 84 ? -17.986 5.613 -8.942 1.00 58.62 84 VAL A CA 1
ATOM 631 C C . VAL A 1 84 ? -17.510 4.861 -10.189 1.00 58.62 84 VAL A C 1
ATOM 633 O O . VAL A 1 84 ? -17.861 5.252 -11.299 1.00 58.62 84 VAL A O 1
ATOM 636 N N . LEU A 1 85 ? -16.762 3.762 -10.033 1.00 55.75 85 LEU A N 1
ATOM 637 C CA . LEU A 1 85 ? -16.264 2.964 -11.164 1.00 55.75 85 LEU A CA 1
ATOM 638 C C . LEU A 1 85 ? -17.334 2.046 -11.774 1.00 55.75 85 LEU A C 1
ATOM 640 O O . LEU A 1 85 ? -17.261 1.743 -12.959 1.00 55.75 85 LEU A O 1
ATOM 644 N N . LEU A 1 86 ? -18.343 1.637 -10.995 1.00 57.47 86 LEU A N 1
ATOM 645 C CA . LEU A 1 86 ? -19.448 0.789 -11.469 1.00 57.47 86 LEU A CA 1
A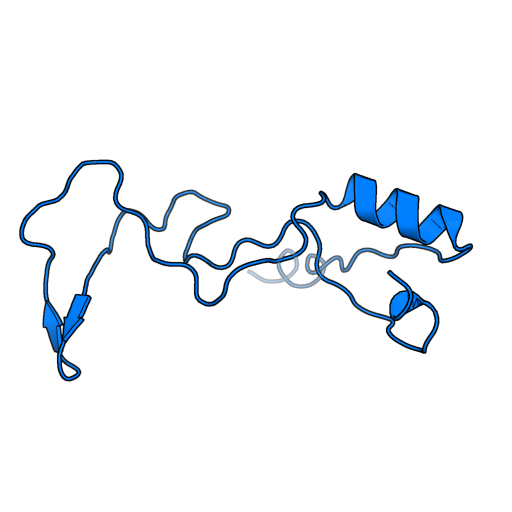TOM 646 C C . LEU A 1 86 ? -20.691 1.587 -11.902 1.00 57.47 86 LEU A C 1
ATOM 648 O O . LEU A 1 86 ? -21.576 1.034 -12.553 1.00 57.47 86 LEU A O 1
ATOM 652 N N . ALA A 1 87 ? -20.775 2.876 -11.549 1.00 56.38 87 ALA A N 1
ATOM 653 C CA . ALA A 1 87 ? -21.959 3.713 -11.772 1.00 56.38 87 ALA A CA 1
ATOM 654 C C . ALA A 1 87 ? -21.925 4.557 -13.062 1.00 56.38 87 ALA A C 1
ATOM 656 O O . ALA A 1 87 ? -22.817 5.381 -13.274 1.00 56.38 87 ALA A O 1
ATOM 657 N N . GLY A 1 88 ? -20.935 4.377 -13.940 1.00 56.12 88 GLY A N 1
ATOM 658 C CA . GLY A 1 88 ? -20.804 5.208 -15.134 1.00 56.12 88 GLY A CA 1
ATOM 659 C C . GLY A 1 88 ? -20.087 4.544 -16.304 1.00 56.12 88 GLY A C 1
ATOM 660 O O . GLY A 1 88 ? -18.879 4.711 -16.428 1.00 56.12 88 GLY A O 1
ATOM 661 N N . ILE A 1 89 ? -20.911 3.992 -17.208 1.00 48.44 89 ILE A N 1
ATOM 662 C CA . ILE A 1 89 ? -20.670 3.664 -18.634 1.00 48.44 89 ILE A CA 1
ATOM 663 C C . ILE A 1 89 ? -19.892 2.372 -18.913 1.00 48.44 89 ILE A C 1
ATOM 665 O O . ILE A 1 89 ? -18.682 2.304 -18.623 1.00 48.44 89 ILE A O 1
#

Radius of gyration: 18.41 Å; chains: 1; bounding box: 41×26×46 Å

Secondary structure (DSSP, 8-state):
--GGGGT------S---STTTTTSGGGSS-EEEETTEEEE-S---TT--PPPSS--S----HHHHHHHHHHTT--------HHHHSS--